Protein AF-A0A497G1L8-F1 (afdb_monomer_lite)

Foldseek 3Di:
DPDPLVLQVVLVVLVVVLVVLLCCLPVPVLVVCVPPPCNVVSVVVSVVVNVVSVVVSVVSNCCSPPVVVVVVD

Secondary structure (DSSP, 8-state):
-PPP-HHHHHHHHHHHHHHHHHHHIIIIIHHHHTTSTTHHHHHHHHHHHHHHHHHHHHHHHHIIIIIHHHTT-

pLDDT: mean 88.11, std 13.27, range [46.69, 97.94]

Sequence (73 aa):
MRKPDFPKVLALINI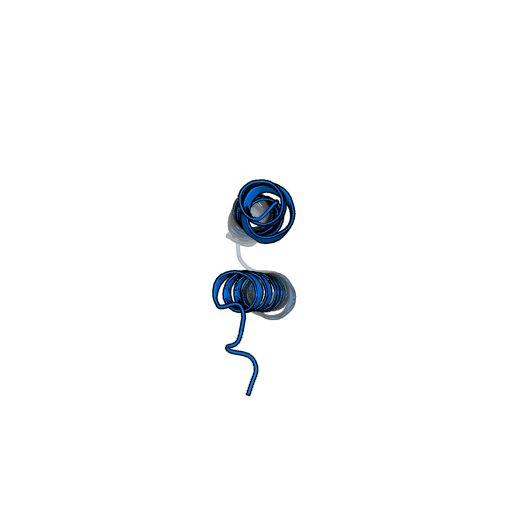ILYVVFIVYLYFVLLPSFENTPFYESISFVALVSSIALGVAVALNVINVTILKERERQ

Radius of gyration: 16.8 Å; chains: 1; bounding box: 46×14×47 Å

Structure (mmCIF, N/CA/C/O backbone):
data_AF-A0A497G1L8-F1
#
_entry.id   AF-A0A497G1L8-F1
#
loop_
_atom_site.group_PDB
_atom_site.id
_atom_site.type_symbol
_atom_site.label_atom_id
_atom_site.label_alt_id
_atom_site.label_comp_id
_atom_site.label_asym_id
_atom_site.label_entity_id
_atom_site.label_seq_id
_atom_site.pdbx_PDB_ins_code
_atom_site.Cartn_x
_atom_site.Cartn_y
_atom_site.Cartn_z
_atom_site.occupancy
_atom_site.B_iso_or_equiv
_atom_site.auth_seq_id
_atom_site.auth_comp_id
_atom_site.auth_asym_id
_atom_site.auth_atom_id
_atom_site.pdbx_PDB_model_num
ATOM 1 N N . MET A 1 1 ? -32.596 -7.587 13.976 1.00 46.69 1 MET A N 1
ATOM 2 C CA . MET A 1 1 ? -31.348 -7.454 13.188 1.00 46.69 1 MET A CA 1
ATOM 3 C C . MET A 1 1 ? -30.426 -6.461 13.888 1.00 46.69 1 MET A C 1
ATOM 5 O O . MET A 1 1 ? -30.844 -5.329 14.097 1.00 46.69 1 MET A O 1
ATOM 9 N N . ARG A 1 2 ? -29.217 -6.867 14.310 1.00 56.50 2 ARG A N 1
ATOM 10 C CA . ARG A 1 2 ? -28.197 -5.920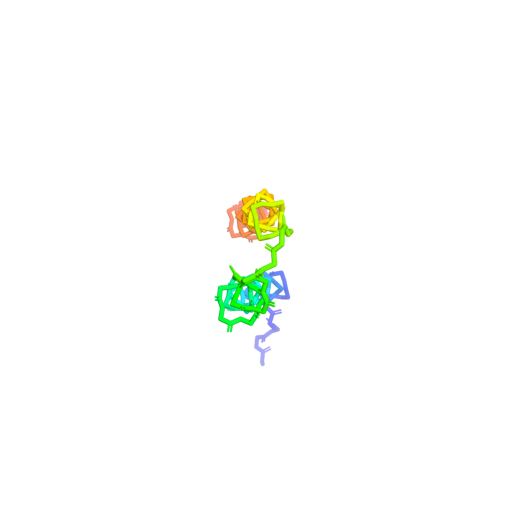 14.806 1.00 56.50 2 ARG A CA 1
ATOM 11 C C . ARG A 1 2 ? -27.784 -5.024 13.636 1.00 56.50 2 ARG A C 1
ATOM 13 O O . ARG A 1 2 ? -27.418 -5.548 12.588 1.00 56.50 2 ARG A O 1
ATOM 20 N N . LYS A 1 3 ? -27.878 -3.700 13.794 1.00 64.38 3 LYS A N 1
ATOM 21 C CA . LYS A 1 3 ? -27.354 -2.757 12.797 1.00 64.38 3 LYS A CA 1
ATOM 22 C C . LYS A 1 3 ? -25.846 -3.009 12.649 1.00 64.38 3 LYS A C 1
ATOM 24 O O . LYS A 1 3 ? -25.184 -3.150 13.680 1.00 64.38 3 LYS A O 1
ATOM 29 N N . PRO A 1 4 ? -25.30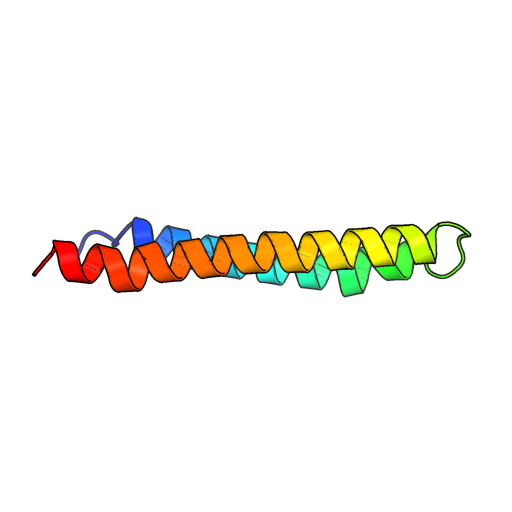7 -3.105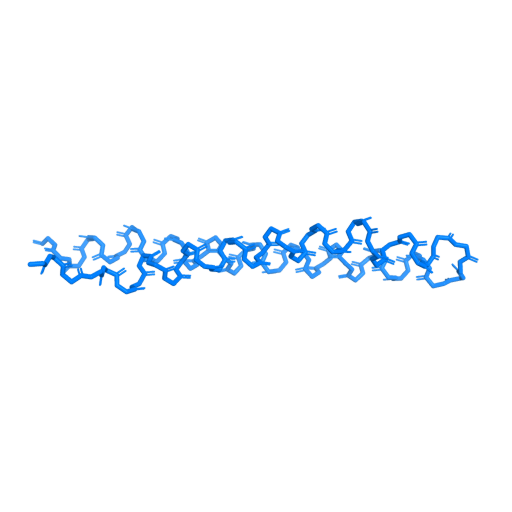 11.422 1.00 66.38 4 PRO A N 1
ATOM 30 C CA . PRO A 1 4 ? -23.870 -3.232 11.238 1.00 66.38 4 PRO A CA 1
ATOM 31 C C . PRO A 1 4 ? -23.182 -2.021 11.871 1.00 66.38 4 PRO A C 1
ATOM 33 O O . PRO A 1 4 ? -23.641 -0.887 11.712 1.00 66.38 4 PRO A O 1
ATOM 36 N N . ASP A 1 5 ? -22.098 -2.262 12.610 1.00 79.81 5 ASP A N 1
ATOM 37 C CA . ASP A 1 5 ? -21.274 -1.188 13.161 1.00 79.81 5 ASP A CA 1
ATOM 38 C C . ASP A 1 5 ? -20.500 -0.570 11.993 1.00 79.81 5 ASP A C 1
ATOM 40 O O . ASP A 1 5 ? -19.392 -0.985 11.653 1.00 79.81 5 ASP A O 1
ATOM 44 N N . PHE A 1 6 ? -21.153 0.377 11.318 1.00 79.94 6 PHE A N 1
ATOM 45 C CA . PHE A 1 6 ? -20.682 1.048 10.107 1.00 79.94 6 PHE A CA 1
ATOM 46 C C . PHE A 1 6 ? -19.192 1.454 10.148 1.00 79.94 6 PHE A C 1
ATOM 48 O O . PHE A 1 6 ? -18.496 1.203 9.167 1.00 79.94 6 PHE A O 1
ATOM 55 N N . PRO A 1 7 ? -18.644 1.976 11.267 1.00 82.81 7 PRO A N 1
ATOM 56 C CA . PRO A 1 7 ? -17.219 2.286 11.383 1.00 82.81 7 PRO A CA 1
ATOM 57 C C . PRO A 1 7 ? -16.317 1.056 11.223 1.00 82.81 7 PRO A C 1
ATOM 59 O O . PRO A 1 7 ? -15.323 1.125 10.508 1.00 82.81 7 PRO A O 1
ATOM 62 N N . LYS A 1 8 ? -16.673 -0.078 11.844 1.00 83.62 8 LYS A N 1
ATOM 63 C CA . LYS A 1 8 ? -15.903 -1.332 11.764 1.00 83.62 8 LYS A CA 1
ATOM 64 C C . LYS A 1 8 ? -15.931 -1.909 10.352 1.00 83.62 8 LYS A C 1
ATOM 66 O O . LYS A 1 8 ? -14.909 -2.376 9.860 1.00 83.62 8 LYS A O 1
ATOM 71 N N . VAL A 1 9 ? -17.081 -1.822 9.682 1.00 88.62 9 VAL A N 1
ATOM 72 C CA . VAL A 1 9 ? -17.218 -2.232 8.276 1.00 88.62 9 VAL A CA 1
ATOM 73 C C . VAL A 1 9 ? -16.354 -1.353 7.370 1.00 88.62 9 VAL A C 1
ATOM 75 O O . VAL A 1 9 ? -15.647 -1.875 6.515 1.00 88.62 9 VAL A O 1
ATOM 78 N N . LEU A 1 10 ? -16.348 -0.035 7.586 1.00 88.06 10 LEU A N 1
ATOM 79 C CA . LEU A 1 10 ? -15.516 0.890 6.817 1.00 88.06 10 LEU A CA 1
ATOM 80 C C . LEU A 1 10 ? -14.015 0.624 7.018 1.00 88.06 10 LEU A C 1
ATOM 82 O O . LEU A 1 10 ? -13.265 0.606 6.046 1.00 88.06 10 LEU A O 1
ATOM 86 N N . ALA A 1 11 ? -13.580 0.369 8.256 1.00 90.31 11 ALA A N 1
ATOM 87 C CA . ALA A 1 11 ? -12.195 0.001 8.547 1.00 90.31 11 ALA A CA 1
ATOM 88 C C . ALA A 1 11 ? -11.789 -1.300 7.834 1.00 90.31 11 ALA A C 1
ATOM 90 O O . ALA A 1 11 ? -10.715 -1.365 7.239 1.00 90.31 11 ALA A O 1
ATOM 91 N N . LEU A 1 12 ? -12.670 -2.307 7.826 1.00 91.56 12 LEU A N 1
ATOM 92 C CA . LEU A 1 12 ? -12.443 -3.558 7.102 1.00 91.56 12 LEU A CA 1
ATOM 93 C C . LEU A 1 12 ? -12.321 -3.333 5.588 1.00 91.56 12 LEU A C 1
ATOM 95 O O . LEU A 1 12 ? -11.403 -3.859 4.965 1.00 91.56 12 LEU A O 1
ATOM 99 N N . ILE A 1 13 ? -13.208 -2.524 5.000 1.00 93.38 13 ILE A N 1
ATOM 100 C CA . ILE A 1 13 ? -13.145 -2.165 3.576 1.00 93.38 13 ILE A CA 1
ATOM 101 C C . ILE A 1 13 ? -11.819 -1.466 3.258 1.00 93.38 13 ILE A C 1
ATOM 103 O O . ILE A 1 13 ? -11.177 -1.811 2.270 1.00 93.38 13 ILE A O 1
ATOM 107 N N . ASN A 1 14 ? -11.363 -0.543 4.107 1.00 93.88 14 ASN A N 1
ATOM 108 C CA . ASN A 1 14 ? -10.087 0.147 3.907 1.00 93.88 14 ASN A CA 1
ATOM 109 C C . ASN A 1 14 ? -8.884 -0.803 3.961 1.00 93.88 14 ASN A C 1
ATOM 111 O O . ASN A 1 14 ? -7.961 -0.645 3.166 1.00 93.88 14 ASN A O 1
ATOM 115 N N . ILE A 1 15 ? -8.906 -1.816 4.834 1.00 95.38 15 ILE A N 1
ATOM 116 C CA . ILE A 1 15 ? -7.883 -2.874 4.841 1.00 95.38 15 ILE A CA 1
ATOM 117 C C . ILE A 1 15 ? -7.906 -3.648 3.517 1.00 95.38 15 ILE A C 1
ATOM 119 O O . ILE A 1 15 ? -6.857 -3.854 2.914 1.00 95.38 15 ILE A O 1
ATOM 123 N N . ILE A 1 16 ? -9.087 -4.054 3.040 1.00 96.94 16 ILE A N 1
ATOM 124 C CA . ILE A 1 16 ? -9.219 -4.801 1.778 1.00 96.94 16 ILE A CA 1
ATOM 125 C C . ILE A 1 16 ? -8.690 -3.968 0.607 1.00 96.94 16 ILE A C 1
ATOM 127 O O . ILE A 1 16 ? -7.883 -4.461 -0.178 1.00 96.94 16 ILE A O 1
ATOM 131 N N . LEU A 1 17 ? -9.092 -2.700 0.511 1.00 96.50 17 LEU A N 1
ATOM 132 C CA . LEU A 1 17 ? -8.625 -1.787 -0.532 1.00 96.50 17 LEU A CA 1
ATOM 133 C C . LEU A 1 17 ? -7.108 -1.582 -0.476 1.00 96.50 17 LEU A C 1
ATOM 135 O O . LEU A 1 17 ? -6.462 -1.551 -1.520 1.00 96.50 17 LEU A O 1
ATOM 139 N N . TYR A 1 18 ? 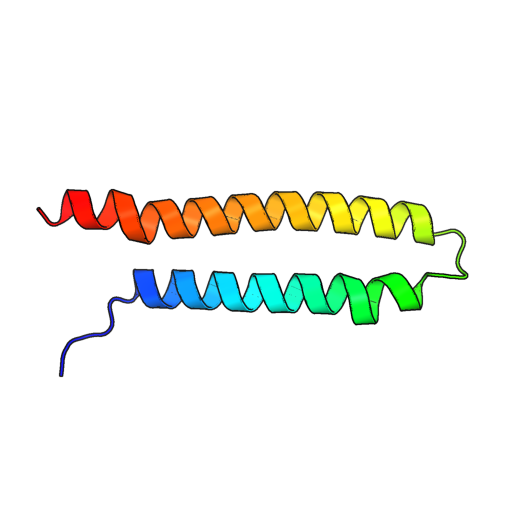-6.529 -1.502 0.724 1.00 97.44 18 TYR A N 1
ATOM 140 C CA . TYR A 1 18 ? -5.082 -1.428 0.897 1.00 97.44 18 TYR A CA 1
ATOM 141 C C . TYR A 1 18 ? -4.373 -2.683 0.382 1.00 97.44 18 TYR A C 1
ATOM 143 O O . TYR A 1 18 ? -3.402 -2.576 -0.361 1.00 97.44 18 TYR A O 1
ATOM 151 N N . VAL A 1 19 ? -4.878 -3.876 0.705 1.00 97.62 19 VAL A N 1
ATOM 152 C CA . VAL A 1 19 ? -4.309 -5.130 0.189 1.00 97.62 19 VAL A CA 1
ATOM 153 C C . VAL A 1 19 ? -4.397 -5.179 -1.337 1.00 97.62 19 VAL A C 1
ATOM 155 O O . VAL A 1 19 ? -3.405 -5.491 -1.991 1.00 97.62 19 VAL A O 1
ATOM 158 N N . VAL A 1 20 ? -5.545 -4.813 -1.916 1.00 97.88 20 VAL A N 1
ATOM 159 C CA . VAL A 1 20 ? -5.724 -4.735 -3.377 1.00 97.88 20 VAL A CA 1
ATOM 160 C C . VAL A 1 20 ? -4.729 -3.758 -4.004 1.00 97.88 20 VAL A C 1
ATOM 162 O O . VAL A 1 20 ? -4.131 -4.073 -5.031 1.00 97.88 20 VAL A O 1
ATOM 165 N N . PHE A 1 21 ? -4.504 -2.605 -3.376 1.00 97.19 21 PHE A N 1
ATOM 166 C CA . PHE A 1 21 ? -3.517 -1.628 -3.823 1.00 97.19 21 PHE A CA 1
ATOM 167 C C . PHE A 1 21 ? -2.094 -2.206 -3.833 1.00 97.19 21 PHE A C 1
ATOM 169 O O . PHE A 1 21 ? -1.410 -2.099 -4.848 1.00 97.19 21 PHE A O 1
ATOM 176 N N . ILE A 1 22 ? -1.663 -2.880 -2.761 1.00 97.94 22 ILE A N 1
ATOM 177 C CA . ILE A 1 22 ? -0.333 -3.511 -2.694 1.00 97.94 22 ILE A CA 1
ATOM 178 C C . ILE A 1 22 ? -0.176 -4.605 -3.757 1.00 97.94 22 ILE A C 1
ATOM 180 O O . ILE A 1 22 ? 0.845 -4.661 -4.443 1.00 97.94 22 ILE A O 1
ATOM 184 N N . VAL A 1 23 ? -1.199 -5.446 -3.936 1.00 97.69 23 VAL A N 1
ATOM 185 C CA . VAL A 1 23 ? -1.214 -6.486 -4.976 1.00 97.69 23 VAL A CA 1
ATOM 186 C C . VAL A 1 23 ? -1.092 -5.856 -6.364 1.00 97.69 23 VAL A C 1
ATOM 188 O O . VAL A 1 23 ? -0.279 -6.302 -7.168 1.00 97.69 23 VAL A O 1
ATOM 191 N N . TYR A 1 24 ? -1.842 -4.788 -6.640 1.00 97.31 24 TYR A N 1
ATOM 192 C CA . TYR A 1 24 ? -1.747 -4.067 -7.906 1.00 97.31 24 TYR A CA 1
ATOM 193 C C . TYR A 1 24 ? -0.343 -3.496 -8.139 1.00 97.31 24 TYR A C 1
ATOM 195 O O . TYR A 1 24 ? 0.211 -3.665 -9.225 1.00 97.31 24 TYR A O 1
ATOM 203 N N . LEU A 1 25 ? 0.259 -2.860 -7.128 1.00 96.62 25 LEU A N 1
ATOM 204 C CA . LEU A 1 25 ? 1.614 -2.326 -7.248 1.00 96.62 25 LEU A CA 1
ATOM 205 C C . LEU A 1 25 ? 2.615 -3.425 -7.623 1.00 96.62 25 LEU A C 1
ATOM 207 O O . LEU A 1 25 ? 3.389 -3.243 -8.558 1.00 96.62 25 LEU A O 1
ATOM 211 N N . TYR A 1 26 ? 2.573 -4.567 -6.936 1.00 95.38 26 TYR A N 1
ATOM 212 C CA . TYR A 1 26 ? 3.567 -5.627 -7.102 1.00 95.38 26 TYR A CA 1
ATOM 213 C C . TYR A 1 26 ? 3.374 -6.469 -8.368 1.00 95.38 26 TYR A C 1
ATOM 215 O O .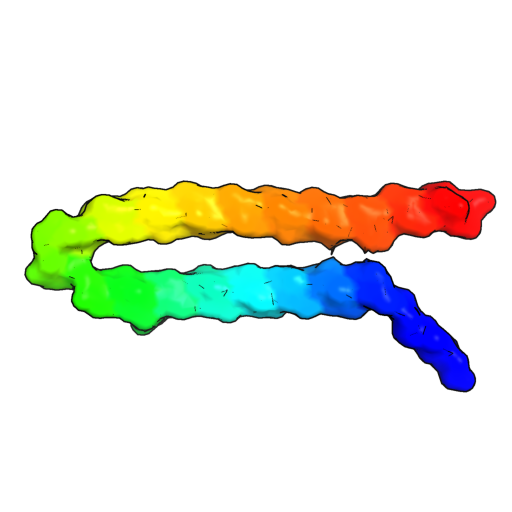 TYR A 1 26 ? 4.347 -6.799 -9.036 1.00 95.38 26 TYR A O 1
ATOM 223 N N . PHE A 1 27 ? 2.131 -6.817 -8.712 1.00 96.62 27 PHE A N 1
ATOM 224 C CA . PHE A 1 27 ? 1.848 -7.743 -9.815 1.00 96.62 27 PHE A CA 1
ATOM 225 C C . PHE A 1 27 ? 1.500 -7.056 -11.135 1.00 96.62 27 PHE A C 1
ATOM 227 O O . PHE A 1 27 ? 1.546 -7.705 -12.176 1.00 96.62 27 PHE A O 1
ATOM 234 N N . VAL A 1 28 ? 1.133 -5.772 -11.110 1.00 96.44 28 VAL A N 1
ATOM 235 C CA . VAL A 1 28 ? 0.711 -5.046 -12.316 1.00 96.44 28 VAL A CA 1
ATOM 236 C C . VAL A 1 28 ? 1.619 -3.856 -12.578 1.00 96.44 28 VAL A C 1
ATOM 238 O O . VAL A 1 28 ? 2.219 -3.779 -13.649 1.00 96.44 28 VAL A O 1
ATOM 241 N N . LEU A 1 29 ? 1.752 -2.938 -11.615 1.00 95.19 29 LEU A N 1
ATOM 242 C CA . LEU A 1 29 ? 2.478 -1.691 -11.846 1.00 95.19 29 LEU A CA 1
ATOM 243 C C . LEU A 1 29 ? 3.977 -1.942 -12.036 1.00 95.19 29 LEU A C 1
ATOM 245 O O . LEU A 1 29 ? 4.492 -1.640 -13.103 1.00 95.19 29 LEU A O 1
ATOM 249 N N . LEU A 1 30 ? 4.671 -2.509 -11.045 1.00 95.12 30 LEU A N 1
ATOM 250 C CA . LEU A 1 30 ? 6.128 -2.687 -11.105 1.00 95.12 30 LEU A CA 1
ATOM 251 C C . LEU A 1 30 ? 6.589 -3.510 -12.324 1.00 95.12 30 LEU A C 1
ATOM 253 O O . LEU A 1 30 ? 7.467 -3.021 -13.040 1.00 95.12 30 LEU A O 1
ATOM 257 N N . PRO A 1 31 ? 5.975 -4.666 -12.653 1.00 96.06 31 PRO A N 1
ATOM 258 C CA . PRO A 1 31 ? 6.373 -5.446 -13.826 1.00 96.06 31 PRO A CA 1
ATOM 259 C C . PRO A 1 31 ? 6.186 -4.687 -15.145 1.00 96.06 31 PRO A C 1
ATOM 261 O O . PRO A 1 31 ? 6.965 -4.862 -16.078 1.00 96.06 31 PRO A O 1
ATOM 264 N N . SER A 1 32 ? 5.199 -3.785 -15.224 1.00 96.19 32 SER A N 1
ATOM 265 C CA . SER A 1 32 ? 4.971 -2.968 -16.426 1.00 96.19 32 SER A CA 1
ATOM 266 C C . SER A 1 32 ? 6.122 -1.999 -16.723 1.00 96.19 32 SER A C 1
ATOM 268 O O . SER A 1 32 ? 6.244 -1.527 -17.852 1.00 96.19 32 SER A O 1
ATOM 270 N N . PHE A 1 33 ? 6.968 -1.697 -15.731 1.00 95.38 33 PHE A N 1
ATOM 271 C CA . PHE A 1 33 ? 8.079 -0.755 -15.863 1.00 95.38 33 PHE A CA 1
ATOM 272 C C . PHE A 1 33 ? 9.463 -1.407 -15.777 1.00 95.38 33 PHE A C 1
ATOM 274 O O . PHE A 1 33 ? 10.436 -0.683 -15.959 1.00 95.38 33 PHE A O 1
ATOM 281 N N . GLU A 1 34 ? 9.579 -2.721 -15.552 1.00 92.25 34 GLU A N 1
ATOM 282 C CA . GLU A 1 34 ? 10.841 -3.430 -15.241 1.00 92.25 34 GLU A CA 1
ATOM 283 C C . GLU A 1 34 ? 11.976 -3.175 -16.251 1.00 92.25 34 GLU A C 1
ATOM 285 O O . GLU A 1 34 ? 13.140 -3.083 -15.877 1.00 92.25 34 GLU A O 1
ATOM 290 N N . ASN A 1 35 ? 11.638 -2.957 -17.525 1.00 92.88 35 ASN A N 1
ATOM 291 C CA . ASN A 1 35 ? 12.606 -2.692 -18.598 1.00 92.88 35 ASN A CA 1
ATOM 292 C C . ASN A 1 35 ? 12.637 -1.223 -19.052 1.00 92.88 35 ASN A C 1
ATOM 294 O O . ASN A 1 35 ? 13.100 -0.907 -20.148 1.00 92.88 35 ASN A O 1
ATOM 298 N N . THR A 1 36 ? 12.099 -0.315 -18.241 1.00 94.38 36 THR A N 1
ATOM 299 C CA . THR A 1 36 ? 12.018 1.114 -18.558 1.00 94.38 36 THR A CA 1
ATOM 300 C C . THR A 1 36 ? 12.980 1.915 -17.683 1.00 94.38 36 THR A C 1
ATOM 302 O O . THR A 1 36 ? 13.194 1.564 -16.521 1.00 94.38 36 THR A O 1
ATOM 305 N N . PRO A 1 37 ? 13.504 3.055 -18.171 1.00 94.44 37 PRO A N 1
ATOM 306 C CA . PRO A 1 37 ? 14.351 3.936 -17.361 1.00 94.44 37 PRO A CA 1
ATOM 307 C C . PRO A 1 37 ? 13.622 4.523 -16.139 1.00 94.44 37 PRO A C 1
ATOM 309 O O . PRO A 1 37 ? 14.258 5.096 -15.259 1.00 94.44 37 PRO A O 1
ATOM 312 N N . PHE A 1 38 ? 12.295 4.385 -16.066 1.00 93.94 38 PHE A N 1
ATOM 313 C CA . PHE A 1 38 ? 11.474 4.893 -14.971 1.00 93.94 38 PHE A CA 1
ATOM 314 C C . PHE A 1 38 ? 11.288 3.897 -13.822 1.00 93.94 38 PHE A C 1
ATOM 316 O O . PHE A 1 38 ? 10.720 4.284 -12.802 1.00 93.94 38 PHE A O 1
ATOM 323 N N . TYR A 1 39 ? 11.755 2.649 -13.951 1.00 94.12 39 TYR A N 1
ATOM 324 C CA . TYR A 1 39 ? 11.511 1.591 -12.965 1.00 94.12 39 TYR A CA 1
ATOM 325 C C . TYR A 1 39 ? 11.882 1.997 -11.534 1.00 94.12 39 TYR A C 1
ATOM 327 O O . TYR A 1 39 ? 11.069 1.861 -10.622 1.00 94.12 39 TYR A O 1
ATOM 335 N N . GLU A 1 40 ? 13.076 2.560 -11.344 1.00 94.44 40 GLU A N 1
ATOM 336 C CA . GLU A 1 40 ? 13.575 3.000 -10.034 1.00 94.44 40 GLU A CA 1
ATOM 337 C C . GLU A 1 40 ? 12.696 4.103 -9.428 1.00 94.44 40 GLU A C 1
ATOM 339 O O . GLU A 1 40 ? 12.319 4.057 -8.257 1.00 94.44 40 GLU A O 1
ATOM 344 N N . SER A 1 41 ? 12.294 5.082 -10.245 1.00 96.19 41 SER A N 1
ATOM 345 C CA . SER A 1 41 ? 11.420 6.173 -9.797 1.00 96.19 41 SER A CA 1
ATOM 346 C C . SER A 1 41 ? 10.022 5.671 -9.435 1.00 96.19 41 SER A C 1
ATOM 348 O O . SER A 1 41 ? 9.483 6.048 -8.395 1.00 96.19 41 SER A O 1
ATOM 350 N N . ILE A 1 42 ? 9.443 4.790 -10.256 1.00 95.62 42 ILE A N 1
ATOM 351 C CA . ILE A 1 42 ? 8.136 4.173 -9.993 1.00 95.62 42 ILE A CA 1
ATOM 352 C C . ILE A 1 42 ? 8.203 3.312 -8.728 1.00 95.62 42 ILE A C 1
ATOM 354 O O . ILE A 1 42 ? 7.309 3.399 -7.890 1.00 95.62 42 ILE A O 1
ATOM 358 N N . SER A 1 43 ? 9.277 2.540 -8.548 1.00 95.62 43 SER A N 1
ATOM 359 C CA . SER A 1 43 ? 9.507 1.708 -7.363 1.00 95.62 43 SER A CA 1
ATOM 360 C C . SER A 1 43 ? 9.584 2.542 -6.089 1.00 95.62 43 SER A C 1
ATOM 362 O O . SER A 1 43 ? 8.931 2.223 -5.094 1.00 95.62 43 SER A O 1
ATOM 364 N N . PHE A 1 44 ? 10.311 3.660 -6.129 1.00 96.81 44 PHE A N 1
ATOM 365 C CA . PHE A 1 44 ? 10.398 4.580 -5.000 1.00 96.81 44 PHE A CA 1
ATOM 366 C C . PHE A 1 44 ? 9.039 5.207 -4.659 1.00 96.81 44 PHE A C 1
ATOM 368 O O . PHE A 1 44 ? 8.624 5.209 -3.498 1.00 96.81 44 PHE A O 1
ATOM 375 N N . VAL A 1 45 ? 8.301 5.687 -5.665 1.00 96.06 45 VAL A N 1
ATOM 376 C CA . VAL A 1 45 ? 6.957 6.254 -5.468 1.00 96.06 45 VAL A CA 1
ATOM 377 C C . VAL A 1 45 ? 5.993 5.202 -4.921 1.00 96.06 45 VAL A C 1
ATOM 379 O O . VAL A 1 45 ? 5.227 5.498 -4.002 1.00 96.06 45 VAL A O 1
ATOM 382 N N . ALA A 1 46 ? 6.044 3.972 -5.434 1.00 95.62 46 ALA A N 1
ATOM 383 C CA . ALA A 1 46 ? 5.233 2.859 -4.957 1.00 95.62 46 ALA A CA 1
ATOM 384 C C . ALA A 1 46 ? 5.534 2.543 -3.486 1.00 95.62 46 ALA A C 1
ATOM 386 O O . ALA A 1 46 ? 4.602 2.377 -2.699 1.00 95.62 46 ALA A O 1
ATOM 387 N N . LEU A 1 47 ? 6.809 2.538 -3.086 1.00 96.38 47 LEU A N 1
ATOM 388 C CA . LEU A 1 47 ? 7.228 2.316 -1.703 1.00 96.38 47 LEU A CA 1
ATOM 389 C C . LEU A 1 47 ? 6.690 3.401 -0.761 1.00 96.38 47 LEU A C 1
ATOM 391 O O . LEU A 1 47 ? 6.024 3.086 0.227 1.00 96.38 47 LEU A O 1
ATOM 395 N N . VAL A 1 48 ? 6.931 4.677 -1.079 1.00 97.12 48 VAL A N 1
ATOM 396 C CA . VAL A 1 48 ? 6.472 5.812 -0.259 1.00 97.12 48 VAL A CA 1
ATOM 397 C C . VAL A 1 48 ? 4.947 5.817 -0.150 1.00 97.12 48 VAL A C 1
ATOM 399 O O . VAL A 1 48 ? 4.406 5.977 0.945 1.00 97.12 48 VAL A O 1
ATOM 402 N N . SER A 1 49 ? 4.253 5.574 -1.264 1.00 95.81 49 SER A N 1
ATOM 403 C CA . SER A 1 49 ? 2.788 5.507 -1.301 1.00 95.81 49 SER A CA 1
ATOM 404 C C . SER A 1 49 ? 2.254 4.354 -0.451 1.00 95.81 49 SER A C 1
ATOM 406 O O . SER A 1 49 ? 1.311 4.545 0.312 1.00 95.81 49 SER A O 1
ATOM 408 N N . SER A 1 50 ? 2.884 3.177 -0.525 1.00 96.62 50 SER A N 1
ATOM 409 C CA . SER A 1 50 ? 2.520 2.004 0.279 1.00 96.62 50 SER A CA 1
ATOM 410 C C . SER A 1 50 ? 2.648 2.286 1.773 1.00 96.62 50 SER A C 1
ATOM 412 O O . SER A 1 50 ? 1.721 2.014 2.533 1.00 96.62 50 SER A O 1
ATOM 414 N N . ILE A 1 51 ? 3.762 2.889 2.197 1.00 97.50 51 ILE A N 1
ATOM 415 C CA . ILE A 1 51 ? 3.999 3.232 3.605 1.00 97.50 51 ILE A CA 1
ATOM 416 C C . ILE A 1 51 ? 2.977 4.267 4.084 1.00 97.50 51 ILE A C 1
ATOM 418 O O . ILE A 1 51 ? 2.337 4.065 5.115 1.00 97.50 51 ILE A O 1
ATOM 422 N N . ALA A 1 52 ? 2.789 5.354 3.332 1.00 96.56 52 ALA A N 1
ATOM 423 C CA . ALA A 1 52 ? 1.864 6.420 3.706 1.00 96.56 52 ALA A CA 1
ATOM 424 C C . ALA A 1 52 ? 0.421 5.907 3.837 1.00 96.56 52 ALA A C 1
ATOM 426 O O . ALA A 1 52 ? -0.252 6.175 4.837 1.00 96.56 52 ALA A O 1
ATOM 427 N N . LEU A 1 53 ? -0.042 5.124 2.858 1.00 96.06 53 LEU A N 1
ATOM 428 C CA . LEU A 1 53 ? -1.386 4.551 2.873 1.00 96.06 53 LEU A CA 1
ATOM 429 C C . LEU A 1 53 ? -1.534 3.506 3.989 1.00 96.06 53 LEU A C 1
ATOM 431 O O . LEU A 1 53 ? -2.552 3.491 4.679 1.00 96.06 53 LEU A O 1
ATOM 435 N N . GLY A 1 54 ? -0.505 2.688 4.226 1.00 96.38 54 GLY A N 1
ATOM 436 C CA . GLY A 1 54 ? -0.484 1.701 5.304 1.00 96.38 54 GLY A CA 1
ATOM 437 C C . GLY A 1 54 ? -0.612 2.340 6.687 1.00 96.38 54 GLY A C 1
ATOM 438 O O . GLY A 1 54 ? -1.418 1.888 7.501 1.00 96.38 54 GLY A O 1
ATOM 439 N N . VAL A 1 55 ? 0.101 3.444 6.934 1.00 96.94 55 VAL A N 1
ATOM 440 C CA . VAL A 1 55 ? -0.028 4.227 8.176 1.00 96.94 55 VAL A CA 1
ATOM 441 C C . VAL A 1 55 ? -1.439 4.800 8.319 1.00 96.94 55 VAL A C 1
ATOM 443 O O . VAL A 1 55 ? -2.042 4.678 9.385 1.00 96.94 55 VAL A O 1
ATOM 446 N N . ALA A 1 56 ? -2.005 5.378 7.256 1.00 95.06 56 ALA A N 1
ATOM 447 C CA . ALA A 1 56 ? -3.358 5.934 7.290 1.00 95.06 56 ALA A CA 1
ATOM 448 C C . ALA A 1 56 ? -4.422 4.866 7.608 1.00 95.06 56 ALA A C 1
ATOM 450 O O . ALA A 1 56 ? -5.327 5.100 8.414 1.00 95.06 56 ALA A O 1
ATOM 451 N N . VAL A 1 57 ? -4.294 3.674 7.020 1.00 95.25 57 VAL A N 1
ATOM 452 C CA . VAL A 1 57 ? -5.184 2.536 7.287 1.00 95.25 57 VAL A CA 1
ATOM 453 C C . VAL A 1 57 ? -5.015 2.039 8.720 1.00 95.25 57 VAL A C 1
ATOM 455 O O . VAL A 1 57 ? -6.016 1.836 9.404 1.00 95.25 57 VAL A O 1
ATOM 458 N N . ALA A 1 58 ? -3.782 1.917 9.216 1.00 93.25 58 ALA A N 1
ATOM 459 C CA . ALA A 1 58 ? -3.520 1.522 10.599 1.00 93.25 58 ALA A CA 1
ATOM 460 C C . ALA A 1 58 ? -4.150 2.500 11.604 1.00 93.25 58 ALA A C 1
ATOM 462 O O . ALA A 1 58 ? -4.835 2.073 12.534 1.00 93.25 58 ALA A O 1
ATOM 463 N N . LEU A 1 59 ? -3.994 3.810 11.387 1.00 94.00 59 LEU A N 1
ATOM 464 C CA . LEU A 1 59 ? -4.619 4.843 12.219 1.00 94.00 59 LEU A CA 1
ATOM 465 C C . LEU A 1 59 ? -6.149 4.774 12.172 1.00 94.00 59 LEU A C 1
ATOM 467 O O . LEU A 1 59 ? -6.797 4.900 13.210 1.00 94.00 59 LEU A O 1
ATOM 471 N N . ASN A 1 60 ? -6.735 4.534 10.995 1.00 91.94 60 ASN A N 1
ATOM 472 C CA . ASN A 1 60 ? -8.179 4.348 10.854 1.00 91.94 60 ASN A CA 1
ATOM 473 C C . ASN A 1 60 ? -8.668 3.154 11.687 1.00 91.94 60 ASN A C 1
ATOM 475 O O . ASN A 1 60 ? -9.597 3.292 12.484 1.00 91.94 60 ASN A O 1
ATOM 479 N N . VAL A 1 61 ? -7.994 2.008 11.569 1.00 89.50 61 VAL A N 1
ATOM 480 C CA . VAL A 1 61 ? -8.321 0.798 12.332 1.00 89.50 61 VAL A CA 1
ATOM 481 C C . VAL A 1 61 ? -8.189 1.054 13.831 1.00 89.50 61 VAL A C 1
ATOM 483 O O . VAL A 1 61 ? -9.119 0.759 14.575 1.00 89.50 61 VAL A O 1
ATOM 486 N N . ILE A 1 62 ? -7.094 1.660 14.292 1.00 88.56 62 ILE A N 1
ATOM 487 C CA . ILE A 1 62 ? -6.902 2.008 15.709 1.00 88.56 62 ILE A CA 1
ATOM 488 C C . ILE A 1 62 ? -8.037 2.909 16.207 1.00 88.56 62 ILE A C 1
ATOM 490 O O . ILE A 1 62 ? -8.622 2.641 17.256 1.00 88.56 62 ILE A O 1
ATOM 494 N N . ASN A 1 63 ? -8.397 3.938 15.442 1.00 88.25 63 ASN A N 1
ATOM 495 C CA . ASN A 1 63 ? -9.458 4.868 15.812 1.00 88.25 63 ASN A CA 1
ATOM 496 C C . ASN A 1 63 ? -10.821 4.169 15.934 1.00 88.25 63 ASN A C 1
ATOM 498 O O . ASN A 1 63 ? -11.549 4.333 16.912 1.00 88.25 63 ASN A O 1
ATOM 502 N N . VAL A 1 64 ? -11.149 3.329 14.956 1.00 85.06 64 VAL A N 1
ATOM 503 C CA . VAL A 1 64 ? -12.420 2.604 14.913 1.00 85.06 64 VAL A CA 1
ATOM 504 C C . VAL A 1 64 ? -12.514 1.516 15.983 1.00 85.06 64 VAL A C 1
ATOM 506 O O . VAL A 1 64 ? -13.603 1.286 16.509 1.00 85.06 64 VAL A O 1
ATOM 509 N N . THR A 1 65 ? -11.406 0.842 16.293 1.00 76.75 65 THR A N 1
ATOM 510 C CA . THR A 1 65 ? -11.409 -0.329 17.180 1.00 76.75 65 THR A CA 1
ATOM 511 C C . THR A 1 65 ? -11.156 0.058 18.635 1.00 76.75 65 THR A C 1
ATOM 513 O O . THR A 1 65 ? -11.863 -0.417 19.507 1.00 76.75 65 THR A O 1
ATOM 516 N N . ILE A 1 66 ? -10.193 0.944 18.912 1.00 70.62 66 ILE A N 1
ATOM 517 C CA . ILE A 1 66 ? -9.733 1.239 20.280 1.00 70.62 66 ILE A CA 1
ATOM 518 C C . ILE A 1 66 ? -10.412 2.487 20.847 1.00 70.62 66 ILE A C 1
ATOM 520 O O . ILE A 1 66 ? -10.931 2.454 21.962 1.00 70.62 66 ILE A O 1
ATOM 524 N N . LEU A 1 67 ? -10.418 3.596 20.102 1.00 62.97 67 LEU A N 1
ATOM 525 C CA . LEU A 1 67 ? -10.953 4.866 20.614 1.00 62.97 67 LEU A CA 1
ATOM 526 C C . LEU A 1 67 ? -12.481 4.822 20.714 1.00 62.97 67 LEU A C 1
ATOM 528 O O . LEU A 1 67 ? -13.050 5.179 21.742 1.00 62.97 67 LEU A O 1
ATOM 532 N N . LYS A 1 68 ? -13.142 4.271 19.693 1.00 65.31 68 LYS A N 1
ATOM 533 C CA . LYS A 1 68 ? -14.606 4.194 19.645 1.00 65.31 68 LYS A CA 1
ATOM 534 C C . LYS A 1 68 ? -15.221 3.181 20.617 1.00 65.31 68 LYS A C 1
ATOM 536 O O . LYS A 1 68 ? -16.394 3.306 20.962 1.00 65.31 68 LYS A O 1
ATOM 541 N N . GLU A 1 69 ? -14.455 2.179 21.054 1.00 63.22 69 GLU A N 1
ATOM 542 C CA . GLU A 1 69 ? -14.879 1.262 22.122 1.00 63.22 69 GLU A CA 1
ATOM 543 C C . GLU A 1 69 ? -14.738 1.894 23.509 1.00 63.22 69 GLU A C 1
ATOM 545 O O . GLU A 1 69 ? -15.599 1.655 24.351 1.00 63.22 69 GLU A O 1
ATOM 550 N N . ARG A 1 70 ? -13.737 2.760 23.731 1.00 61.06 70 ARG A N 1
ATOM 551 C CA . ARG A 1 70 ? -13.611 3.519 24.986 1.00 61.06 70 ARG A CA 1
ATOM 552 C C . ARG A 1 70 ? -14.691 4.582 25.174 1.00 61.06 70 ARG A C 1
ATOM 554 O O . ARG A 1 70 ? -15.082 4.816 26.303 1.00 61.06 70 ARG A O 1
ATOM 561 N N . GLU A 1 71 ? -15.181 5.205 24.103 1.00 60.31 71 GLU A N 1
ATOM 562 C CA . GLU A 1 71 ? -16.267 6.203 24.183 1.00 60.31 71 GLU A CA 1
ATOM 563 C C . GLU A 1 71 ? -17.661 5.592 24.418 1.00 60.31 71 GLU A C 1
ATOM 565 O O . GLU A 1 71 ? -18.602 6.311 24.745 1.00 60.31 71 GLU A O 1
ATOM 570 N N . ARG A 1 72 ? -17.827 4.278 24.201 1.00 57.97 72 ARG A N 1
ATOM 571 C CA . ARG A 1 72 ? -19.095 3.559 24.429 1.00 57.97 72 ARG A CA 1
ATOM 572 C C . ARG A 1 72 ? -19.181 2.889 25.811 1.00 57.97 72 ARG A C 1
ATOM 574 O O . ARG A 1 72 ? -20.231 2.315 26.102 1.00 57.97 72 ARG A O 1
ATOM 581 N N . GLN A 1 73 ? -18.105 2.914 26.602 1.00 50.53 73 GLN A N 1
ATOM 582 C CA . GLN A 1 73 ? -18.077 2.495 28.012 1.00 50.53 73 GLN A CA 1
ATOM 583 C C . GLN A 1 73 ? -18.338 3.692 28.923 1.00 50.53 73 GLN A C 1
ATOM 585 O O . GLN A 1 73 ? -19.003 3.475 29.958 1.00 50.53 73 GLN A O 1
#